Protein AF-A0A8H7FJ91-F1 (afdb_monomer_lite)

Foldseek 3Di:
DDDPDDDDDPPDPPDDDDPDPPPDDDDDDPPDPPPPPCDVVNQVVCVVVVNNDDDDCVPPDDPPPPDDDDDDDDDDDDWDQPPDPPDNPDDTDDDD

Secondary structure (DSSP, 8-state):
----PPPPP----S-PPP--TTS----------------HHHHHHHHHTT-S-----TTPPPTT----------PPPPP--TT-TT-TTSPPPPP-

Radius of gyration: 35.67 Å; chains: 1; bounding box: 65×48×86 Å

Sequence (96 aa):
MKDKSPLPAATLPSSRPNLDPDAPEEAEGEEGEEMEATTQDDEAMMAMMGMSGFGTTKGKQVEGNQEGAVNVKKIRTWRQYMNRRGGFNRPLDKIK

pLDDT: mean 72.0, std 12.21, range [46.16, 89.75]

Structure (mmCIF, N/CA/C/O backbone):
data_AF-A0A8H7FJ91-F1
#
_entry.id   AF-A0A8H7FJ91-F1
#
loop_
_atom_site.group_PDB
_atom_site.id
_atom_site.type_symbol
_atom_site.label_atom_id
_atom_site.label_alt_id
_atom_site.label_comp_id
_atom_site.label_asym_id
_atom_site.label_entity_id
_atom_site.label_seq_id
_atom_site.pdbx_PDB_ins_code
_atom_site.Cartn_x
_atom_site.Cartn_y
_atom_site.Cartn_z
_atom_site.occupancy
_atom_site.B_iso_or_equiv
_atom_site.auth_seq_id
_atom_site.auth_comp_id
_atom_site.auth_asym_id
_atom_site.auth_atom_id
_atom_site.pdbx_PDB_model_num
ATOM 1 N N . MET A 1 1 ? 32.904 29.073 54.700 1.00 50.97 1 MET A N 1
ATOM 2 C CA . MET A 1 1 ? 31.572 28.659 54.222 1.00 50.97 1 MET A CA 1
ATOM 3 C C . MET A 1 1 ? 31.518 27.137 54.232 1.00 50.97 1 MET A C 1
ATOM 5 O O . MET A 1 1 ? 31.846 26.491 53.246 1.00 50.97 1 MET A O 1
ATOM 9 N N . LYS A 1 2 ? 31.268 26.584 55.426 1.00 56.16 2 LYS A N 1
ATOM 10 C CA . LYS A 1 2 ? 30.700 25.242 55.596 1.00 56.16 2 LYS A CA 1
ATOM 11 C C . LYS A 1 2 ? 29.235 25.304 55.122 1.00 56.16 2 LYS A C 1
ATOM 13 O O . LYS A 1 2 ? 28.754 26.402 54.871 1.00 56.16 2 LYS A O 1
ATOM 18 N N . ASP A 1 3 ? 28.601 24.138 55.018 1.00 57.66 3 ASP A N 1
ATOM 19 C CA . ASP A 1 3 ? 27.154 23.911 54.824 1.00 57.66 3 ASP A CA 1
ATOM 20 C C . ASP A 1 3 ? 26.805 23.361 53.435 1.00 57.66 3 ASP A C 1
ATOM 22 O O . ASP A 1 3 ? 26.060 23.939 52.650 1.00 57.66 3 ASP A O 1
ATOM 26 N N . LYS A 1 4 ? 27.341 22.171 53.138 1.00 62.19 4 LYS A N 1
ATOM 27 C CA . LYS A 1 4 ? 26.698 21.251 52.198 1.00 62.19 4 LYS A CA 1
ATOM 28 C C . LYS A 1 4 ? 25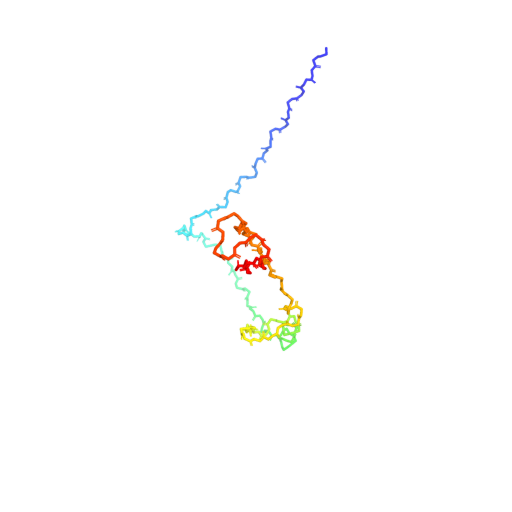.839 20.305 53.033 1.00 62.19 4 LYS A C 1
ATOM 30 O O . LYS A 1 4 ? 26.325 19.285 53.515 1.00 62.19 4 LYS A O 1
ATOM 35 N N . SER A 1 5 ? 24.603 20.715 53.289 1.00 63.91 5 SER A N 1
ATOM 36 C CA . SER A 1 5 ? 23.619 19.931 54.036 1.00 63.91 5 SER A CA 1
ATOM 37 C C . SER A 1 5 ? 23.399 18.574 53.350 1.00 63.91 5 SER A C 1
ATOM 39 O O . SER A 1 5 ? 23.245 18.544 52.124 1.00 63.91 5 SER A O 1
ATOM 41 N N . PRO A 1 6 ? 23.405 17.447 54.082 1.00 68.75 6 PRO A N 1
ATOM 42 C CA . PRO A 1 6 ? 23.102 16.149 53.495 1.00 68.75 6 PRO A CA 1
ATOM 43 C C . PRO A 1 6 ? 21.616 16.079 53.120 1.00 68.75 6 PRO A C 1
ATOM 45 O O . PRO A 1 6 ? 20.754 16.556 53.857 1.00 68.75 6 PRO A O 1
ATOM 48 N N . LEU A 1 7 ? 21.327 15.504 51.950 1.00 68.00 7 LEU A N 1
ATOM 49 C CA . LEU A 1 7 ? 19.963 15.246 51.481 1.00 68.00 7 LEU A CA 1
ATOM 50 C C . LEU A 1 7 ? 19.226 14.342 52.494 1.00 68.00 7 LEU A C 1
ATOM 52 O O . LEU A 1 7 ? 19.854 13.425 53.032 1.00 68.00 7 LEU A O 1
ATOM 56 N N . PRO A 1 8 ? 17.926 14.563 52.764 1.00 61.22 8 PRO A N 1
ATOM 57 C CA . PRO A 1 8 ? 17.174 13.721 53.688 1.00 61.22 8 PRO A CA 1
ATOM 58 C C . PRO A 1 8 ? 17.061 12.294 53.135 1.00 61.22 8 PRO A C 1
ATOM 60 O O . PRO A 1 8 ? 16.735 12.095 51.964 1.00 61.22 8 PRO A O 1
ATOM 63 N N . ALA A 1 9 ? 17.343 11.301 53.983 1.00 58.19 9 ALA A N 1
ATOM 64 C CA . ALA A 1 9 ? 17.169 9.891 53.662 1.00 58.19 9 ALA A CA 1
ATOM 65 C C . ALA A 1 9 ? 15.697 9.635 53.310 1.00 58.19 9 ALA A C 1
ATOM 67 O O . ALA A 1 9 ? 14.815 9.841 54.140 1.00 58.19 9 ALA A O 1
ATOM 68 N N . ALA A 1 10 ? 15.432 9.218 52.072 1.00 52.12 10 ALA A N 1
ATOM 69 C CA . ALA A 1 10 ? 14.101 8.812 51.655 1.00 52.12 10 ALA A CA 1
ATOM 70 C C . ALA A 1 10 ? 13.696 7.569 52.459 1.00 52.12 10 ALA A C 1
ATOM 72 O O . ALA A 1 10 ? 14.236 6.481 52.254 1.00 52.12 10 ALA A O 1
ATOM 73 N N . THR A 1 11 ? 12.765 7.738 53.395 1.00 56.44 11 THR A N 1
ATOM 74 C CA . THR A 1 11 ? 12.064 6.638 54.052 1.00 56.44 11 THR A CA 1
ATOM 75 C C . THR A 1 11 ? 11.272 5.911 52.968 1.00 56.44 11 THR A C 1
ATOM 77 O O . THR A 1 11 ? 10.238 6.395 52.511 1.00 56.44 11 THR A O 1
ATOM 80 N N . LEU A 1 12 ? 11.798 4.789 52.474 1.00 57.69 12 LEU A N 1
ATOM 81 C CA . LEU A 1 12 ? 11.070 3.929 51.545 1.00 57.69 12 LEU A CA 1
ATOM 82 C C . LEU A 1 12 ? 9.826 3.395 52.276 1.00 57.69 12 LEU A C 1
ATOM 84 O O . LEU A 1 12 ? 9.989 2.855 53.374 1.00 57.69 12 LEU A O 1
ATOM 88 N N . PRO A 1 13 ? 8.604 3.511 51.721 1.00 59.16 13 PRO A N 1
ATOM 89 C CA . PRO A 1 13 ? 7.463 2.807 52.287 1.00 59.16 13 PRO A CA 1
ATOM 90 C C . PRO A 1 13 ? 7.753 1.304 52.210 1.00 59.16 13 PRO A C 1
ATOM 92 O O . PRO A 1 13 ? 8.016 0.756 51.139 1.00 59.16 13 PRO A O 1
ATOM 95 N N . SER A 1 14 ? 7.768 0.648 53.369 1.00 63.38 14 SER A N 1
ATOM 96 C CA . SER A 1 14 ? 8.094 -0.767 53.547 1.00 63.38 14 SER A CA 1
ATOM 97 C C . SER A 1 14 ? 6.947 -1.681 53.114 1.00 63.38 14 SER A C 1
ATOM 99 O O . SER A 1 14 ? 6.494 -2.519 53.888 1.00 63.38 14 SER A O 1
ATOM 101 N N . SER A 1 15 ? 6.473 -1.534 51.882 1.00 65.88 15 SER A N 1
ATOM 102 C CA . SER A 1 15 ? 5.591 -2.523 51.274 1.00 65.88 15 SER A CA 1
ATOM 103 C C . SER A 1 15 ? 6.169 -2.914 49.925 1.00 65.88 15 SER A C 1
ATOM 105 O O . SER A 1 15 ? 5.954 -2.268 48.901 1.00 65.88 15 SER A O 1
ATOM 107 N N . ARG A 1 16 ? 7.007 -3.954 49.952 1.00 66.69 16 ARG A N 1
ATOM 108 C CA . ARG A 1 16 ? 7.273 -4.737 48.748 1.00 66.69 16 ARG A CA 1
ATOM 109 C C . ARG A 1 16 ? 6.004 -5.557 48.514 1.00 66.69 16 ARG A C 1
ATOM 111 O O . ARG A 1 16 ? 5.597 -6.233 49.456 1.00 66.69 16 ARG A O 1
ATOM 118 N N . PRO A 1 17 ? 5.383 -5.514 47.327 1.00 68.81 17 PRO A N 1
ATOM 119 C CA . PRO A 1 17 ? 4.277 -6.418 47.049 1.00 68.81 17 PRO A CA 1
ATOM 120 C C . PRO A 1 17 ? 4.796 -7.854 47.173 1.00 68.81 17 PRO A C 1
ATOM 122 O O . PRO A 1 17 ? 5.879 -8.157 46.666 1.00 68.81 17 PRO A O 1
ATOM 125 N N . ASN A 1 18 ? 4.071 -8.715 47.887 1.00 71.69 18 ASN A N 1
ATOM 126 C CA . ASN A 1 18 ? 4.387 -10.140 47.940 1.00 71.69 18 ASN A CA 1
ATOM 127 C C . ASN A 1 18 ? 4.296 -10.709 46.515 1.00 71.69 18 ASN A C 1
ATOM 129 O O . ASN A 1 18 ? 3.273 -10.568 45.853 1.00 71.69 18 ASN A O 1
ATOM 133 N N . LEU A 1 19 ? 5.395 -11.297 46.028 1.00 70.62 19 LEU A N 1
ATOM 134 C CA . LEU A 1 19 ? 5.481 -11.952 44.713 1.00 70.62 19 LEU A CA 1
ATOM 135 C C . LEU A 1 19 ? 5.198 -13.462 44.787 1.00 70.62 19 LEU A C 1
ATOM 137 O O . LEU A 1 19 ? 5.357 -14.149 43.781 1.00 70.62 19 LEU A O 1
ATOM 141 N N . ASP A 1 20 ? 4.839 -13.978 45.963 1.00 73.12 20 ASP A N 1
ATOM 142 C CA . ASP A 1 20 ? 4.602 -15.402 46.183 1.00 73.12 20 ASP A CA 1
ATOM 143 C C . ASP A 1 20 ? 3.089 -15.689 46.196 1.00 73.12 20 ASP A C 1
ATOM 145 O O . ASP A 1 20 ? 2.416 -15.296 47.151 1.00 73.12 20 ASP A O 1
ATOM 149 N N . PRO A 1 21 ? 2.533 -16.298 45.132 1.00 68.19 21 PRO A N 1
ATOM 150 C CA . PRO A 1 21 ? 1.100 -16.559 45.017 1.00 68.19 21 PRO A CA 1
ATOM 151 C C . PRO A 1 21 ? 0.615 -17.756 45.854 1.00 68.19 21 PRO A C 1
ATOM 153 O O . PRO A 1 21 ? -0.586 -17.994 45.880 1.00 68.19 21 PRO A O 1
ATOM 156 N N . ASP A 1 22 ? 1.514 -18.505 46.508 1.00 69.69 22 ASP A N 1
ATOM 157 C CA . ASP A 1 22 ? 1.179 -19.715 47.283 1.00 69.69 22 ASP A CA 1
ATOM 158 C C . ASP A 1 22 ? 1.264 -19.511 48.812 1.00 69.69 22 ASP A C 1
ATOM 160 O O . ASP A 1 22 ? 1.125 -20.464 49.586 1.00 69.69 22 ASP A O 1
ATOM 164 N N . ALA A 1 23 ? 1.483 -18.280 49.288 1.00 68.19 23 ALA A N 1
ATOM 165 C CA . ALA A 1 23 ? 1.404 -17.980 50.716 1.00 68.19 23 ALA A CA 1
ATOM 166 C C . ALA A 1 23 ? -0.068 -18.036 51.187 1.00 68.19 23 ALA A C 1
ATOM 168 O O . ALA A 1 23 ? -0.908 -17.378 50.574 1.00 68.19 23 ALA A O 1
ATOM 169 N N . PRO A 1 24 ? -0.409 -18.785 52.258 1.00 62.34 24 PRO A N 1
ATOM 170 C CA . PRO A 1 24 ? -1.775 -18.814 52.771 1.00 62.34 24 PRO A CA 1
ATOM 171 C C . PRO A 1 24 ? -2.145 -17.427 53.309 1.00 62.34 24 PRO A C 1
ATOM 173 O O . PRO A 1 24 ? -1.558 -16.951 54.280 1.00 62.34 24 PRO A O 1
ATOM 176 N N . GLU A 1 25 ? -3.089 -16.777 52.635 1.00 62.62 25 GLU A N 1
ATOM 177 C CA . GLU A 1 25 ? -3.670 -15.496 53.025 1.00 62.62 25 GLU A CA 1
ATOM 178 C C . GLU A 1 25 ? -4.446 -15.696 54.338 1.00 62.62 25 GLU A C 1
ATOM 180 O O . GLU A 1 25 ? -5.342 -16.540 54.421 1.00 62.62 25 GLU A O 1
ATOM 185 N N . GLU A 1 26 ? -4.040 -14.988 55.395 1.00 55.78 26 GLU A N 1
ATOM 186 C CA . GLU A 1 26 ? -4.766 -14.938 56.666 1.00 55.78 26 GLU A CA 1
ATOM 187 C C . GLU A 1 26 ? -6.216 -14.522 56.377 1.00 55.78 26 GLU A C 1
ATOM 189 O O . GLU A 1 26 ? -6.463 -13.513 55.716 1.00 55.78 26 GLU A O 1
ATOM 194 N N . ALA A 1 27 ? -7.166 -15.338 56.836 1.00 55.84 27 ALA A N 1
ATOM 195 C CA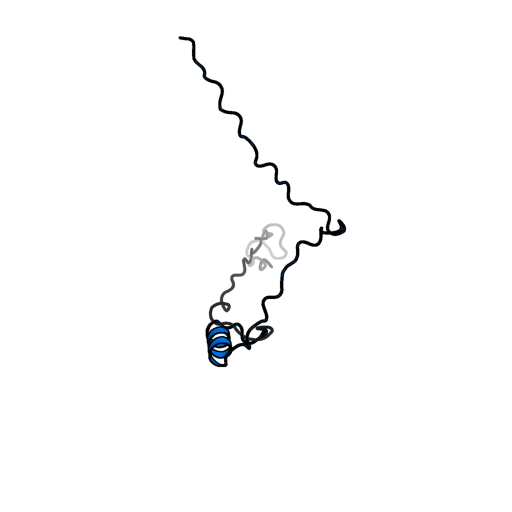 . ALA A 1 27 ? -8.593 -15.139 56.640 1.00 55.84 27 ALA A CA 1
ATOM 196 C C . ALA A 1 27 ? -9.081 -13.923 57.446 1.00 55.84 27 ALA A C 1
ATOM 198 O O . ALA A 1 27 ? -9.574 -14.058 58.565 1.00 55.84 27 ALA A O 1
ATOM 199 N N . GLU A 1 28 ? -8.932 -12.734 56.870 1.00 48.53 28 GLU A N 1
ATOM 200 C CA . GLU A 1 28 ? -9.660 -11.536 57.277 1.00 48.53 28 GLU A CA 1
ATOM 201 C C . GLU A 1 28 ? -11.102 -11.689 56.773 1.00 48.53 28 GLU A C 1
ATOM 203 O O . GLU A 1 28 ? -11.356 -11.892 55.585 1.00 48.53 28 GLU A O 1
ATOM 208 N N . GLY A 1 29 ? -12.047 -11.704 57.712 1.00 53.28 29 GLY A N 1
ATOM 209 C CA . GLY A 1 29 ? -13.459 -11.904 57.432 1.00 53.28 29 GLY A CA 1
ATOM 210 C C . GLY A 1 29 ? -14.031 -10.761 56.605 1.00 53.28 29 GLY A C 1
ATOM 211 O O . GLY A 1 29 ? -14.284 -9.684 57.131 1.00 53.28 29 GLY A O 1
ATOM 212 N N . GLU A 1 30 ? -14.317 -11.027 55.335 1.00 46.16 30 GLU A N 1
ATOM 213 C CA . GLU A 1 30 ? -15.321 -10.268 54.598 1.00 46.16 30 GLU A CA 1
ATOM 214 C C . GLU A 1 30 ? -16.689 -10.848 54.953 1.00 46.16 30 GLU A C 1
ATOM 216 O O . GLU A 1 30 ? -17.199 -11.811 54.376 1.00 46.16 30 GLU A O 1
ATOM 221 N N . GLU A 1 31 ? -17.238 -10.291 56.025 1.00 46.41 31 GLU A N 1
ATOM 222 C CA . GLU A 1 31 ? -18.652 -10.350 56.335 1.00 46.41 31 GLU A CA 1
ATOM 223 C C . GLU A 1 31 ? -19.469 -9.944 55.107 1.00 46.41 31 GLU A C 1
ATOM 225 O O . GLU A 1 31 ? -19.267 -8.889 54.511 1.00 46.41 31 GLU A O 1
ATOM 230 N N . GLY A 1 32 ? -20.328 -10.875 54.687 1.00 48.31 32 GLY A N 1
ATOM 231 C CA . GLY A 1 32 ? -20.963 -10.860 53.385 1.00 48.31 32 GLY A CA 1
ATOM 232 C C . GLY A 1 32 ? -21.723 -9.570 53.125 1.00 48.31 32 GLY A C 1
ATOM 233 O O . GLY A 1 32 ? -22.741 -9.294 53.760 1.00 48.31 32 GLY A O 1
ATOM 234 N N . GLU A 1 33 ? -21.275 -8.840 52.110 1.00 47.53 33 GLU A N 1
ATOM 235 C CA . GLU A 1 33 ? -22.174 -8.020 51.319 1.00 47.53 33 GLU A CA 1
ATOM 236 C C . GLU A 1 33 ? -23.125 -8.988 50.610 1.00 47.53 33 GLU A C 1
ATOM 238 O O . GLU A 1 33 ? -22.822 -9.574 49.568 1.00 47.53 33 GLU A O 1
ATOM 243 N N . GLU A 1 34 ? -24.280 -9.224 51.232 1.00 49.50 34 GLU A N 1
ATOM 244 C CA . GLU A 1 34 ? -25.458 -9.686 50.517 1.00 49.50 34 GLU A CA 1
ATOM 245 C C . GLU A 1 34 ? -25.649 -8.709 49.353 1.00 49.50 34 GLU A C 1
ATOM 247 O O . GLU A 1 34 ? -26.064 -7.569 49.555 1.00 49.50 34 GLU A O 1
ATOM 252 N N . MET A 1 35 ? -25.259 -9.131 48.145 1.00 54.44 35 MET A N 1
ATOM 253 C CA . MET A 1 35 ? -25.565 -8.435 46.901 1.00 54.44 35 MET A CA 1
ATOM 254 C C . MET A 1 35 ? -27.087 -8.364 46.801 1.00 54.44 35 MET A C 1
ATOM 256 O O . MET A 1 35 ? -27.740 -9.282 46.297 1.00 54.44 35 MET A O 1
ATOM 260 N N . GLU A 1 36 ? -27.646 -7.296 47.367 1.00 52.12 36 GLU A N 1
ATOM 261 C CA . GLU A 1 36 ? -29.033 -6.907 47.215 1.00 52.12 36 GLU A CA 1
ATOM 262 C C . GLU A 1 36 ? -29.305 -6.904 45.715 1.00 52.12 36 GLU A C 1
ATOM 264 O O . GLU A 1 36 ? -28.563 -6.300 44.939 1.00 52.12 36 GLU A O 1
ATOM 269 N N . ALA A 1 37 ? -30.277 -7.726 45.321 1.00 56.81 37 ALA A N 1
ATOM 270 C CA . ALA A 1 37 ? -30.550 -8.105 43.947 1.00 56.81 37 ALA A CA 1
ATOM 271 C C . ALA A 1 37 ? -30.346 -6.922 42.995 1.00 56.81 37 ALA A C 1
ATOM 273 O O . ALA A 1 37 ? -31.026 -5.907 43.142 1.00 56.81 37 ALA A O 1
ATOM 274 N N . THR A 1 38 ? -29.421 -7.072 42.038 1.00 58.78 38 THR A N 1
ATOM 275 C CA . THR A 1 38 ? -29.210 -6.123 40.940 1.00 58.78 38 THR A CA 1
ATOM 276 C C . THR A 1 38 ? -30.573 -5.684 40.429 1.00 58.78 38 THR A C 1
ATOM 278 O O . THR A 1 38 ? -31.322 -6.482 39.856 1.00 58.78 38 THR A O 1
ATOM 281 N N . THR A 1 39 ? -30.953 -4.441 40.721 1.00 64.62 39 THR A N 1
ATOM 282 C CA . THR A 1 39 ? -32.260 -3.942 40.303 1.00 64.62 39 THR A CA 1
ATOM 283 C C . THR A 1 39 ? -32.228 -3.852 38.776 1.00 64.62 39 THR A C 1
ATOM 285 O O . THR A 1 39 ? -31.160 -3.668 38.191 1.00 64.62 39 THR A O 1
ATOM 288 N N . GLN A 1 40 ? -33.370 -3.968 38.089 1.00 68.50 40 GLN A 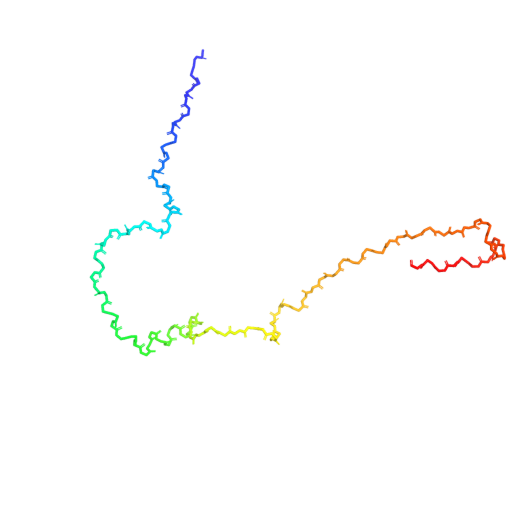N 1
ATOM 289 C CA . GLN A 1 40 ? -33.405 -3.774 36.627 1.00 68.50 40 GLN A CA 1
ATOM 290 C C . GLN A 1 40 ? -32.740 -2.456 36.190 1.00 68.50 40 GLN A C 1
ATOM 292 O O . GLN A 1 40 ? -32.183 -2.385 35.097 1.00 68.50 40 GLN A O 1
ATOM 297 N N . ASP A 1 41 ? -32.759 -1.437 37.053 1.00 74.00 41 ASP A N 1
ATOM 298 C CA . ASP A 1 41 ? -32.072 -0.163 36.838 1.00 74.00 41 ASP A CA 1
ATOM 299 C C . ASP A 1 41 ? -30.538 -0.276 36.894 1.00 74.00 41 ASP A C 1
ATOM 301 O O . ASP A 1 41 ? -29.859 0.383 36.107 1.00 74.00 41 ASP A O 1
ATOM 305 N N . ASP A 1 42 ? -29.978 -1.142 37.742 1.00 74.75 42 ASP A N 1
ATOM 306 C CA . ASP A 1 42 ? -28.533 -1.397 37.800 1.00 74.75 42 ASP A CA 1
ATOM 307 C C . ASP A 1 42 ? -28.072 -2.212 36.592 1.00 74.75 42 ASP A C 1
ATOM 309 O O . ASP A 1 42 ? -27.041 -1.913 35.991 1.00 74.75 42 ASP A O 1
ATOM 313 N N . GLU A 1 43 ? -28.865 -3.198 36.165 1.00 73.44 43 GLU A N 1
ATOM 314 C CA . GLU A 1 43 ? -28.616 -3.931 34.920 1.00 73.44 43 GLU A CA 1
ATOM 315 C C . GLU A 1 43 ? -28.703 -3.006 33.696 1.00 73.44 43 GLU A C 1
ATOM 317 O O . GLU A 1 43 ? -27.888 -3.104 32.774 1.00 73.44 43 GLU A O 1
ATOM 322 N N . ALA A 1 44 ? -29.652 -2.065 33.696 1.00 77.12 44 ALA A N 1
ATOM 323 C CA . ALA A 1 44 ? -29.783 -1.055 32.655 1.00 77.12 44 ALA A CA 1
ATOM 324 C C . ALA A 1 44 ? -28.611 -0.062 32.667 1.00 77.12 44 ALA A C 1
ATOM 326 O O . ALA A 1 44 ? -28.079 0.247 31.599 1.00 77.12 44 ALA A O 1
ATOM 327 N N . MET A 1 45 ? -28.151 0.395 33.837 1.00 79.25 45 MET A N 1
ATOM 328 C CA . MET A 1 45 ? -26.960 1.246 33.949 1.00 79.25 45 MET A CA 1
ATOM 329 C C . MET A 1 45 ? -25.686 0.513 33.519 1.00 79.25 45 MET A C 1
ATOM 331 O O . MET A 1 45 ? -24.888 1.073 32.766 1.00 79.25 45 MET A O 1
ATOM 335 N N . MET A 1 46 ? -25.521 -0.753 33.905 1.00 77.56 46 MET A N 1
ATOM 336 C CA . MET A 1 46 ? -24.416 -1.611 33.466 1.00 77.56 46 MET A CA 1
ATOM 337 C C . MET A 1 46 ? -24.436 -1.808 31.946 1.00 77.56 46 MET A C 1
ATOM 339 O O . MET A 1 46 ? -23.401 -1.710 31.286 1.00 77.56 46 MET A O 1
ATOM 343 N N . ALA A 1 47 ? -25.613 -2.013 31.351 1.00 77.00 47 ALA A N 1
ATOM 344 C CA . ALA A 1 47 ? -25.766 -2.097 29.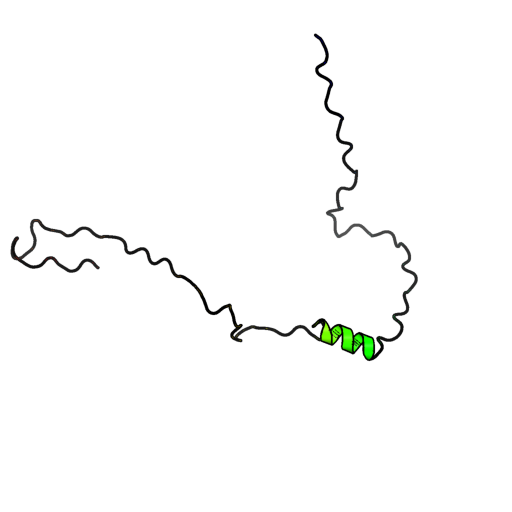902 1.00 77.00 47 ALA A CA 1
ATOM 345 C C . ALA A 1 47 ? -25.479 -0.762 29.197 1.00 77.00 47 ALA A C 1
ATOM 347 O O . ALA A 1 47 ? -24.835 -0.758 28.147 1.00 77.00 47 ALA A O 1
ATOM 348 N N . MET A 1 48 ? -25.890 0.367 29.781 1.00 77.00 48 MET A N 1
ATOM 349 C CA . MET A 1 48 ? -25.589 1.708 29.267 1.00 77.00 48 MET A CA 1
ATOM 350 C C . MET A 1 48 ? -24.093 2.039 29.331 1.00 77.00 48 MET A C 1
ATOM 352 O O . MET A 1 48 ? -23.573 2.661 28.406 1.00 77.00 48 MET A O 1
ATOM 356 N N . MET A 1 49 ? -23.385 1.587 30.370 1.00 78.19 49 MET A N 1
ATOM 357 C CA . MET A 1 49 ? -21.921 1.673 30.467 1.00 78.19 49 MET A CA 1
ATOM 358 C C . MET A 1 49 ? -21.185 0.641 29.592 1.00 78.19 49 MET A C 1
ATOM 360 O O . MET A 1 49 ? -19.957 0.670 29.514 1.00 78.19 49 MET A O 1
ATOM 364 N N . GLY A 1 50 ? -21.910 -0.238 28.888 1.00 75.12 50 GLY A N 1
ATOM 365 C CA . GLY A 1 50 ? -21.344 -1.209 27.947 1.00 75.12 50 GLY A CA 1
ATOM 366 C C . GLY A 1 50 ? -20.845 -2.508 28.588 1.00 75.12 50 GLY A C 1
ATOM 367 O O . GLY A 1 50 ? -20.100 -3.252 27.954 1.00 75.12 50 GLY A O 1
ATOM 368 N N . MET A 1 51 ? -21.255 -2.801 29.823 1.00 78.75 51 MET A N 1
ATOM 369 C CA . MET A 1 51 ? -20.853 -3.983 30.598 1.00 78.75 51 MET A CA 1
ATOM 370 C C . MET A 1 51 ? -21.811 -5.180 30.436 1.00 78.75 51 MET A C 1
ATOM 372 O O . MET A 1 51 ? -21.657 -6.181 31.127 1.00 78.75 51 MET A O 1
ATOM 376 N N . SER A 1 52 ? -22.766 -5.144 29.495 1.00 72.25 5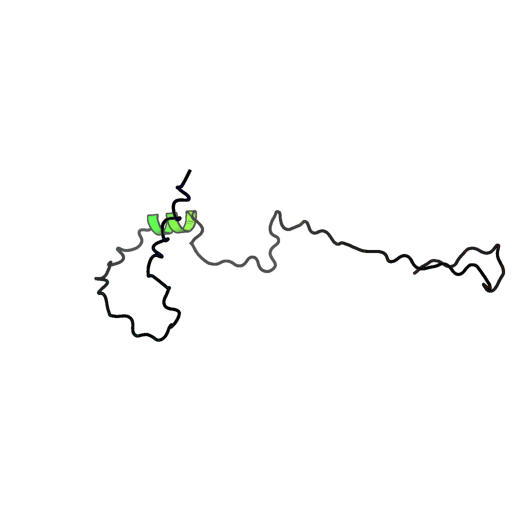2 SER A N 1
ATOM 377 C CA . SER A 1 52 ? -23.770 -6.213 29.305 1.00 72.25 52 SER A CA 1
ATOM 378 C C . SER A 1 52 ? -23.298 -7.446 28.510 1.00 72.25 52 SER A C 1
ATOM 380 O O . SER A 1 52 ? -24.116 -8.242 28.048 1.00 72.25 52 SER A O 1
ATOM 382 N N . GLY A 1 53 ? -21.984 -7.651 28.368 1.00 79.06 53 GLY A N 1
ATOM 383 C CA . GLY A 1 53 ? -21.401 -8.879 27.815 1.00 79.06 53 GLY A CA 1
ATOM 384 C C . GLY A 1 53 ? -20.174 -8.654 26.927 1.00 79.06 53 GLY A C 1
ATOM 385 O O . GLY A 1 53 ? -20.050 -7.652 26.226 1.00 79.06 53 GLY A O 1
ATOM 386 N N . PHE A 1 54 ? -19.255 -9.624 26.917 1.00 81.44 54 PHE A N 1
ATOM 387 C CA . PHE A 1 54 ? -18.031 -9.557 26.114 1.00 81.44 54 PHE A CA 1
ATOM 388 C C . PHE A 1 54 ? -18.285 -9.994 24.663 1.00 81.44 54 PHE A C 1
ATOM 390 O O . PHE A 1 54 ? -18.234 -11.175 24.320 1.00 81.44 54 PHE A O 1
ATOM 397 N N . GLY A 1 55 ? -18.552 -9.028 23.783 1.00 81.69 55 GLY A N 1
ATOM 398 C CA . GLY A 1 55 ? -18.564 -9.237 22.333 1.00 81.69 55 GLY A CA 1
ATOM 399 C C . GLY A 1 55 ? -17.155 -9.222 21.722 1.00 81.69 55 GLY A C 1
ATOM 400 O O . GLY A 1 55 ? -16.252 -8.562 22.226 1.00 81.69 55 GLY A O 1
ATOM 401 N N . THR A 1 56 ? -16.952 -9.913 20.593 1.00 82.00 56 THR A N 1
ATOM 402 C CA . THR A 1 56 ? -15.691 -9.863 19.826 1.00 82.00 56 THR A CA 1
ATOM 403 C C . THR A 1 56 ? -15.824 -9.023 18.551 1.00 82.00 56 THR A C 1
ATOM 405 O O . THR A 1 56 ? -16.836 -9.077 17.844 1.00 82.00 56 THR A O 1
ATOM 408 N N . THR A 1 57 ? -14.774 -8.267 18.227 1.00 86.06 57 THR A N 1
ATOM 409 C CA . THR A 1 57 ? -14.606 -7.546 16.953 1.00 86.06 57 THR A CA 1
ATOM 410 C C . THR A 1 57 ? -13.861 -8.379 15.903 1.00 86.06 57 THR A C 1
ATOM 412 O O . THR A 1 57 ? -13.568 -7.886 14.815 1.00 86.06 57 THR A O 1
ATOM 415 N N . LYS A 1 58 ? -13.566 -9.661 16.179 1.00 84.19 58 LYS A N 1
ATOM 416 C CA . LYS A 1 58 ? -12.854 -10.547 15.248 1.00 84.19 58 LYS A CA 1
ATOM 417 C C . LYS A 1 58 ? -13.607 -10.656 13.917 1.00 84.19 58 LYS A C 1
ATOM 419 O O . LYS A 1 58 ? -14.739 -11.127 13.872 1.00 84.19 58 LYS A O 1
ATOM 424 N N . GLY A 1 59 ? -12.960 -10.225 12.833 1.00 84.19 59 GLY A N 1
ATOM 425 C CA . GLY A 1 59 ? -13.526 -10.246 11.479 1.00 84.19 59 GLY A CA 1
ATOM 426 C C . GLY A 1 59 ? -14.544 -9.138 11.185 1.00 84.19 59 GLY A C 1
ATOM 427 O O . GLY A 1 59 ? -15.068 -9.095 10.076 1.00 84.19 59 GLY A O 1
ATOM 428 N N . LYS A 1 60 ? -14.813 -8.235 12.138 1.00 88.50 60 LYS A N 1
ATOM 429 C CA . LYS A 1 60 ? -15.646 -7.048 11.925 1.00 88.50 60 LYS A CA 1
ATOM 430 C C . LYS A 1 60 ? -14.756 -5.854 11.605 1.00 88.50 60 LYS A C 1
ATOM 432 O O . LYS A 1 60 ? -13.707 -5.666 12.217 1.00 88.50 60 LYS A O 1
ATOM 437 N N . GLN A 1 61 ? -15.183 -5.043 10.647 1.00 84.69 61 GLN A N 1
ATOM 438 C CA . GLN A 1 61 ? -14.494 -3.804 10.316 1.00 84.69 61 GLN A CA 1
ATOM 439 C C . GLN A 1 61 ? -14.851 -2.748 11.367 1.00 84.69 61 GLN A C 1
ATOM 441 O O . GLN A 1 61 ? -16.027 -2.535 11.650 1.00 84.69 61 GLN A O 1
ATOM 446 N N . VAL A 1 62 ? -13.838 -2.128 11.971 1.00 88.50 62 VAL A N 1
ATOM 447 C CA . VAL A 1 62 ? -14.005 -1.064 12.969 1.00 88.50 62 VAL A CA 1
ATOM 448 C C . VAL A 1 62 ? -13.704 0.263 12.282 1.00 88.50 62 VAL A C 1
ATOM 450 O O . VAL A 1 62 ? -12.638 0.421 11.679 1.00 88.50 62 VAL A O 1
ATOM 453 N N . GLU A 1 63 ? -14.654 1.196 12.323 1.00 86.44 63 GLU A N 1
ATOM 454 C CA . GLU A 1 63 ? -14.465 2.546 11.787 1.00 86.44 63 GLU A CA 1
ATOM 455 C C .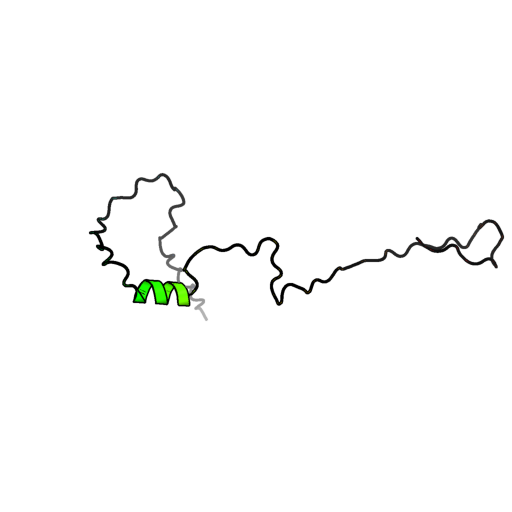 GLU A 1 63 ? -13.259 3.215 12.467 1.00 86.44 63 GLU A C 1
ATOM 457 O O . GLU A 1 63 ? -13.060 3.087 13.673 1.00 86.44 63 GLU A O 1
ATOM 462 N N . GLY A 1 64 ? -12.392 3.856 11.679 1.00 85.00 64 GLY A N 1
ATOM 463 C CA . GLY A 1 64 ? -11.126 4.431 12.158 1.00 85.00 64 GLY A CA 1
ATOM 464 C C . GLY A 1 64 ? -9.916 3.484 12.140 1.00 85.00 64 GLY A C 1
ATOM 465 O O . GLY A 1 64 ? -8.790 3.965 12.167 1.00 85.00 64 GLY A O 1
ATOM 466 N N . ASN A 1 65 ? -10.101 2.165 11.997 1.00 84.44 65 ASN A N 1
ATOM 467 C CA . ASN A 1 65 ? -8.998 1.190 11.871 1.00 84.44 65 ASN A CA 1
ATOM 468 C C . ASN A 1 65 ? -8.735 0.753 10.412 1.00 84.44 65 ASN A C 1
ATOM 470 O O . ASN A 1 65 ? -8.307 -0.366 10.137 1.00 84.44 65 ASN A O 1
ATOM 474 N N . GLN A 1 66 ? -9.082 1.608 9.452 1.00 85.25 66 GLN A N 1
ATOM 475 C CA . GLN A 1 66 ? -8.960 1.319 8.016 1.00 85.25 66 GLN A CA 1
ATOM 476 C C . GLN A 1 66 ? -7.593 1.731 7.462 1.00 85.25 66 GLN A C 1
ATOM 478 O O . GLN A 1 66 ? -7.158 1.230 6.424 1.00 85.25 66 GLN A O 1
ATOM 483 N N . GLU A 1 67 ? -6.926 2.655 8.148 1.00 85.62 67 GLU A N 1
ATOM 484 C CA . GLU A 1 67 ? -5.695 3.269 7.685 1.00 85.62 67 GLU A CA 1
ATOM 485 C C . GLU A 1 67 ? -4.478 2.480 8.166 1.00 85.62 67 GLU A C 1
ATOM 487 O O . GLU A 1 67 ? -4.307 2.185 9.346 1.00 85.62 67 GLU A O 1
ATOM 492 N N . GLY A 1 68 ? -3.598 2.154 7.226 1.00 86.56 68 GLY A N 1
ATOM 493 C CA . GLY A 1 68 ? -2.310 1.536 7.494 1.00 86.56 68 GLY A CA 1
ATOM 494 C C . GLY A 1 68 ? -1.315 1.963 6.427 1.00 86.56 68 GLY A C 1
ATOM 495 O O . GLY A 1 68 ? -1.655 2.046 5.246 1.00 86.56 68 GLY A O 1
ATOM 496 N N . ALA A 1 69 ? -0.080 2.249 6.831 1.00 88.62 69 ALA A N 1
ATOM 497 C CA . ALA A 1 69 ? 0.987 2.623 5.910 1.00 88.62 69 ALA A CA 1
ATOM 498 C C . ALA A 1 69 ? 1.995 1.480 5.756 1.00 88.62 69 ALA A C 1
ATOM 500 O O . ALA A 1 69 ? 2.372 0.829 6.730 1.00 88.62 69 ALA A O 1
ATOM 501 N N . VAL A 1 70 ? 2.479 1.267 4.530 1.00 88.38 70 VAL A N 1
ATOM 502 C CA . VAL A 1 70 ? 3.546 0.301 4.236 1.00 88.38 70 VAL A CA 1
ATOM 503 C C . VAL A 1 70 ? 4.793 1.055 3.786 1.00 88.38 70 VAL A C 1
ATOM 505 O O . VAL A 1 70 ? 4.757 1.812 2.817 1.00 88.38 70 VAL A O 1
ATOM 508 N N . ASN A 1 71 ? 5.923 0.826 4.459 1.00 89.75 71 ASN A N 1
ATOM 509 C CA . ASN A 1 71 ? 7.213 1.366 4.032 1.00 89.75 71 ASN A CA 1
ATOM 510 C C . ASN A 1 71 ? 7.882 0.408 3.035 1.00 89.75 71 ASN A C 1
ATOM 512 O O . ASN A 1 71 ? 8.506 -0.581 3.421 1.00 89.75 71 ASN A O 1
ATOM 516 N N . VAL A 1 72 ? 7.748 0.701 1.739 1.00 89.25 72 VAL A N 1
ATOM 517 C CA . VAL A 1 72 ? 8.387 -0.082 0.672 1.00 89.25 72 VAL A CA 1
ATOM 518 C C . VAL A 1 72 ? 9.698 0.578 0.251 1.00 89.25 72 VAL A C 1
ATOM 520 O O . VAL A 1 72 ? 9.727 1.494 -0.575 1.00 89.25 72 VAL A O 1
ATOM 523 N N . LYS A 1 73 ? 10.817 0.073 0.775 1.00 89.56 73 LYS A N 1
ATOM 524 C CA . LYS A 1 73 ? 12.156 0.518 0.374 1.00 89.56 73 LYS A CA 1
ATOM 525 C C . LYS A 1 73 ? 12.584 -0.163 -0.926 1.00 89.56 73 LYS A C 1
ATOM 527 O O . LYS A 1 73 ? 13.035 -1.306 -0.926 1.00 89.56 73 LYS A O 1
ATOM 532 N N . LYS A 1 74 ? 12.500 0.558 -2.046 1.00 86.44 74 LYS A N 1
ATOM 533 C CA . LYS A 1 74 ? 13.079 0.109 -3.321 1.00 86.44 74 LYS A CA 1
ATOM 534 C C . LYS A 1 74 ? 14.600 0.229 -3.255 1.00 86.44 74 LYS A C 1
ATOM 536 O O . LYS A 1 74 ? 15.141 1.332 -3.182 1.00 86.44 74 LYS A O 1
ATOM 541 N N . ILE A 1 75 ? 15.293 -0.903 -3.258 1.00 84.94 75 ILE A N 1
ATOM 542 C CA . ILE A 1 75 ? 16.756 -0.929 -3.279 1.00 84.94 75 ILE A CA 1
ATOM 543 C C . ILE A 1 75 ? 17.207 -0.557 -4.689 1.00 84.94 75 ILE A C 1
ATOM 545 O O . ILE A 1 75 ? 16.846 -1.220 -5.658 1.00 84.94 75 ILE A O 1
ATOM 549 N N . ARG A 1 76 ? 18.002 0.510 -4.819 1.00 83.75 76 ARG A N 1
ATOM 550 C CA . ARG A 1 76 ? 18.620 0.841 -6.106 1.00 83.75 76 ARG A CA 1
ATOM 551 C C . ARG A 1 76 ? 19.634 -0.248 -6.451 1.00 83.75 76 ARG A C 1
ATOM 553 O O . ARG A 1 76 ? 20.522 -0.530 -5.646 1.00 83.75 76 ARG A O 1
ATOM 560 N N . THR A 1 77 ? 19.537 -0.828 -7.639 1.00 83.06 77 THR A N 1
ATOM 561 C CA . THR A 1 77 ? 20.608 -1.673 -8.173 1.00 83.06 77 THR A CA 1
ATOM 562 C C . THR A 1 77 ? 21.438 -0.888 -9.181 1.00 83.06 77 THR A C 1
ATOM 564 O O . THR A 1 77 ? 21.031 0.159 -9.695 1.00 83.06 77 THR A O 1
ATOM 567 N N . TRP A 1 78 ? 22.667 -1.347 -9.389 1.00 78.69 78 TRP A N 1
ATOM 568 C CA . TRP A 1 78 ? 23.597 -0.731 -10.320 1.00 78.69 78 TRP A CA 1
ATOM 569 C C . TRP A 1 78 ? 23.254 -1.158 -11.747 1.00 78.69 78 TRP A C 1
ATOM 571 O O . TRP A 1 78 ? 22.791 -2.271 -11.992 1.00 78.69 78 TRP A O 1
ATOM 581 N N . ARG A 1 79 ? 23.487 -0.263 -12.707 1.00 82.62 79 ARG A N 1
ATOM 582 C CA . ARG A 1 79 ? 23.329 -0.585 -14.126 1.00 82.62 79 ARG A CA 1
ATOM 583 C C . ARG A 1 79 ? 24.693 -0.873 -14.706 1.00 82.62 79 ARG A C 1
ATOM 585 O O . ARG A 1 79 ? 25.592 -0.038 -14.625 1.00 82.62 79 ARG A O 1
ATOM 592 N N . GLN A 1 80 ? 24.833 -2.043 -15.311 1.00 79.19 80 GLN A N 1
ATOM 593 C CA . GLN A 1 80 ? 26.050 -2.379 -16.022 1.00 79.19 80 GLN A CA 1
ATOM 594 C C . GLN A 1 80 ? 26.101 -1.589 -17.324 1.00 79.19 80 GLN A C 1
ATOM 596 O O . GLN A 1 80 ? 25.249 -1.775 -18.191 1.00 79.19 80 GLN A O 1
ATOM 601 N N . TYR A 1 81 ? 27.086 -0.703 -17.445 1.00 75.94 81 TYR A N 1
ATOM 602 C CA . TYR A 1 81 ? 27.263 0.119 -18.637 1.00 75.94 81 TYR A CA 1
ATOM 603 C C . TYR A 1 81 ? 28.355 -0.398 -19.575 1.00 75.94 81 TYR A C 1
ATOM 605 O O . TYR A 1 81 ? 28.206 -0.364 -20.794 1.00 75.94 81 TYR A O 1
ATOM 613 N N . MET A 1 82 ? 29.433 -0.918 -18.997 1.00 79.56 82 MET A N 1
ATOM 614 C CA . MET A 1 82 ? 30.576 -1.444 -19.734 1.00 79.56 82 MET A CA 1
ATOM 615 C C . MET A 1 82 ? 30.383 -2.931 -20.058 1.00 79.56 82 MET A C 1
ATOM 617 O O . MET A 1 82 ? 29.767 -3.678 -19.294 1.00 79.56 82 MET A O 1
ATOM 621 N N . ASN A 1 83 ? 30.904 -3.349 -21.214 1.00 78.44 83 ASN A N 1
ATOM 622 C CA . ASN A 1 83 ? 30.934 -4.739 -21.691 1.00 78.44 83 ASN A CA 1
ATOM 623 C C . ASN A 1 83 ? 29.544 -5.393 -21.815 1.00 78.44 83 ASN A C 1
ATOM 625 O O . ASN A 1 83 ? 29.387 -6.603 -21.663 1.00 78.44 83 ASN A O 1
ATOM 629 N N . ARG A 1 84 ? 28.518 -4.592 -22.123 1.00 86.00 84 ARG A N 1
ATOM 630 C CA . ARG A 1 84 ? 27.173 -5.084 -22.446 1.00 86.00 84 ARG A CA 1
ATOM 631 C C . ARG A 1 84 ? 27.180 -5.697 -23.847 1.00 86.00 84 ARG A C 1
ATOM 633 O O . ARG A 1 84 ? 27.723 -5.091 -24.776 1.00 86.00 84 ARG A O 1
ATOM 640 N N . ARG A 1 85 ? 26.528 -6.850 -24.051 1.00 73.25 85 ARG A N 1
ATOM 641 C CA . ARG A 1 85 ? 26.304 -7.365 -25.416 1.00 73.25 85 ARG A CA 1
ATOM 642 C C . ARG A 1 85 ? 25.503 -6.332 -26.218 1.00 73.25 85 ARG A C 1
ATOM 644 O O . ARG A 1 85 ? 24.401 -5.957 -25.831 1.00 73.25 85 ARG A O 1
ATOM 651 N N . GLY A 1 86 ? 26.063 -5.891 -27.344 1.00 77.00 86 GLY A N 1
ATOM 652 C CA . GLY A 1 86 ? 25.418 -4.957 -28.274 1.00 77.00 86 GLY A CA 1
ATOM 653 C C . GLY A 1 86 ? 25.845 -3.486 -28.163 1.00 77.00 86 GLY A C 1
ATOM 654 O O . GLY A 1 86 ? 25.298 -2.665 -28.892 1.00 77.00 86 GLY A O 1
ATOM 655 N N . GLY A 1 87 ? 26.825 -3.148 -27.317 1.00 79.06 87 GLY A N 1
ATOM 656 C CA . GLY A 1 87 ? 27.492 -1.839 -27.333 1.00 79.06 87 GLY A CA 1
ATOM 657 C C . GLY A 1 87 ? 26.836 -0.729 -26.494 1.00 79.06 87 GLY A C 1
ATOM 658 O O . GLY A 1 87 ? 25.773 -0.895 -25.897 1.00 79.06 87 GLY A O 1
ATOM 659 N N . PHE A 1 88 ? 27.523 0.414 -26.441 1.00 74.56 88 PHE A N 1
ATOM 660 C CA . PHE A 1 88 ? 27.295 1.542 -25.522 1.00 74.56 88 PHE A CA 1
ATOM 661 C C . PHE A 1 88 ? 26.016 2.357 -25.805 1.00 74.56 88 PHE A C 1
ATOM 663 O O . PHE A 1 88 ? 25.425 2.899 -24.875 1.00 74.56 88 PHE A O 1
ATOM 670 N N . ASN A 1 89 ? 25.532 2.378 -27.055 1.00 80.56 89 ASN A N 1
ATOM 671 C CA . ASN A 1 89 ? 24.358 3.162 -27.482 1.00 80.56 89 ASN A CA 1
ATOM 672 C C . ASN A 1 89 ? 23.022 2.392 -27.435 1.00 80.56 89 ASN A C 1
ATOM 674 O O . ASN A 1 89 ? 22.016 2.866 -27.961 1.00 80.56 89 ASN A O 1
ATOM 678 N N . ARG A 1 90 ? 22.977 1.196 -26.831 1.00 82.19 90 ARG A N 1
ATOM 679 C CA . ARG A 1 90 ? 21.717 0.464 -26.625 1.00 82.19 90 ARG A CA 1
ATOM 680 C C . ARG A 1 90 ? 21.056 0.858 -25.303 1.00 82.19 90 ARG A C 1
ATOM 682 O O . ARG A 1 90 ? 21.765 1.068 -24.316 1.00 82.19 90 ARG A O 1
ATOM 689 N N . PRO A 1 91 ? 19.712 0.847 -25.231 1.00 81.38 91 PRO A N 1
ATOM 690 C CA . PRO A 1 91 ? 18.990 1.070 -23.983 1.00 81.38 91 PRO A CA 1
ATOM 691 C C . PRO A 1 91 ? 19.516 0.171 -22.855 1.00 81.38 91 PRO A C 1
ATOM 693 O O . PRO A 1 91 ? 19.816 -1.010 -23.069 1.00 81.38 91 PRO A O 1
ATOM 696 N N . LEU A 1 92 ? 19.670 0.732 -21.653 1.00 76.44 92 LEU A N 1
ATOM 697 C CA . LEU A 1 92 ? 20.068 -0.048 -20.481 1.00 76.44 92 LEU A CA 1
ATOM 698 C C . LEU A 1 92 ? 18.938 -0.984 -20.049 1.00 76.44 92 LEU A C 1
ATOM 700 O O . LEU A 1 92 ? 17.767 -0.599 -20.063 1.00 76.44 92 LEU A O 1
ATOM 704 N N . ASP A 1 93 ? 19.303 -2.180 -19.589 1.00 76.62 93 ASP A N 1
ATOM 705 C CA . ASP A 1 93 ? 18.343 -3.155 -19.073 1.00 76.62 93 ASP A CA 1
ATOM 706 C C . ASP A 1 93 ? 17.613 -2.560 -17.874 1.00 76.62 93 ASP A C 1
ATOM 708 O O . ASP A 1 93 ? 18.168 -1.744 -17.120 1.00 76.62 93 ASP A O 1
ATOM 712 N N . LYS A 1 94 ? 16.331 -2.899 -17.747 1.00 71.31 94 LYS A N 1
ATOM 713 C CA . LYS A 1 94 ? 15.513 -2.424 -16.636 1.00 71.31 94 LYS A CA 1
ATOM 714 C C . LYS A 1 94 ? 16.064 -3.051 -15.357 1.00 71.31 94 LYS A C 1
ATOM 716 O O . LYS A 1 94 ? 16.178 -4.270 -15.264 1.00 71.31 94 LYS A O 1
ATOM 721 N N . ILE A 1 95 ? 16.428 -2.196 -14.406 1.00 69.56 95 ILE A N 1
ATOM 722 C CA . ILE A 1 95 ? 16.732 -2.599 -13.034 1.00 69.56 95 ILE A CA 1
ATOM 723 C C . ILE A 1 95 ? 15.496 -3.327 -12.491 1.00 69.56 95 ILE A C 1
ATOM 725 O O . ILE A 1 95 ? 14.398 -2.772 -12.573 1.00 69.56 95 ILE A O 1
ATOM 729 N N . LYS A 1 96 ? 15.683 -4.557 -12.003 1.00 67.31 96 LYS A N 1
ATOM 730 C CA . LYS A 1 96 ? 14.655 -5.299 -11.268 1.00 67.31 96 LYS A CA 1
ATOM 731 C C . LYS A 1 96 ? 14.515 -4.750 -9.854 1.00 67.31 96 LYS A C 1
ATOM 733 O O . LYS A 1 96 ? 15.572 -4.455 -9.250 1.00 67.31 96 LYS A O 1
#